Protein AF-A0A351H639-F1 (afdb_monomer)

Nearest PDB structures (foldseek):
  5xu0-assembly1_C-2  TM=7.897E-01  e=2.933E+00  Streptococcus pneumoniae
  3q84-assembly2_G  TM=7.757E-01  e=4.317E+00  Homo sapiens
  8tsh-assembly1_I  TM=4.003E-01  e=7.109E-01  Caldimonas thermodepolymerans
  7pru-assembly1_B  TM=5.734E-01  e=6.354E+00  Thermochaetoides thermophila DSM 1495
  6djl-assembly1_C  TM=4.102E-01  e=9.974E+00  Homo sapiens

Sequence (68 aa):
MLEENFEEMQWALEELKTNYILLKAYTSLKEDLKKAYTEKDLKICEKLLRDNAEQFTDCYKDNLKIIL

Radius of gyration: 15.37 Å; Cα contacts (8 Å, |Δi|>4): 33; chains: 1; bounding box: 36×14×43 Å

Mean predicted aligned error: 4.05 Å

Secondary structure (DSSP, 8-state):
-HHHHHHHHHHHHHHHHHHHHHHHHHHHHHHHHHHHS-HHHHHHHHHHHHHHHHHHHHHHHHHHHHH-

Foldseek 3Di:
DLVVLVVQLVVLVVQLVVLVVVVVVCV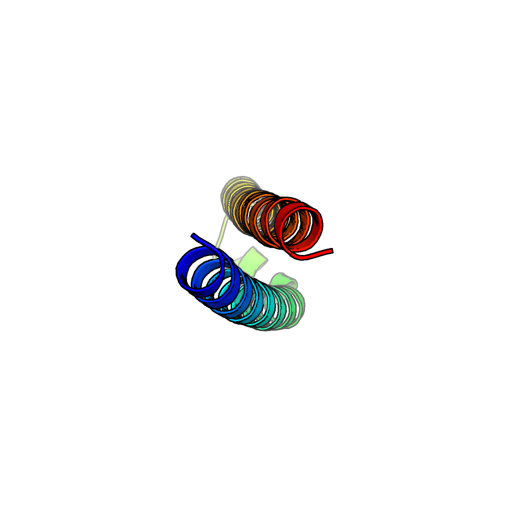VCVVVVVVVDPPVVNVVVVVVSVVSNVVSVVSNVVSVVVND

Structure (mmCIF, N/CA/C/O backbone):
data_AF-A0A351H639-F1
#
_entry.id   AF-A0A351H639-F1
#
loop_
_atom_site.group_PDB
_atom_site.id
_atom_site.type_symbol
_atom_site.label_atom_id
_atom_site.label_alt_id
_atom_site.label_comp_id
_atom_site.label_asym_id
_atom_site.label_entity_id
_atom_site.label_seq_id
_atom_site.pdbx_PDB_ins_code
_atom_site.Cartn_x
_atom_site.Cartn_y
_atom_site.Cartn_z
_atom_site.occupancy
_atom_site.B_iso_or_equiv
_atom_site.auth_seq_id
_atom_site.auth_comp_id
_atom_site.auth_asym_id
_atom_site.auth_atom_id
_atom_site.pdbx_PDB_model_num
ATOM 1 N N . MET A 1 1 ? 23.803 -0.263 -17.148 1.00 71.19 1 MET A N 1
ATOM 2 C CA . MET A 1 1 ? 22.856 0.840 -17.411 1.00 71.19 1 MET A CA 1
ATOM 3 C C . MET A 1 1 ? 21.510 0.295 -17.859 1.00 71.19 1 MET A C 1
ATOM 5 O O . MET A 1 1 ? 20.753 -0.036 -16.976 1.00 71.19 1 MET A O 1
ATOM 9 N N . LEU A 1 2 ? 21.207 0.067 -19.145 1.00 76.69 2 LEU A N 1
ATOM 10 C CA . LEU A 1 2 ? 19.853 -0.368 -19.569 1.00 76.69 2 LEU A CA 1
ATOM 11 C C . LEU A 1 2 ? 19.282 -1.605 -18.839 1.00 76.69 2 LEU A C 1
ATOM 13 O O . LEU A 1 2 ? 18.103 -1.615 -18.502 1.00 76.69 2 LEU A O 1
ATOM 17 N N . GLU A 1 3 ? 20.108 -2.624 -18.588 1.00 77.94 3 GLU A N 1
ATOM 18 C CA . GLU A 1 3 ? 19.712 -3.828 -17.837 1.00 77.94 3 GLU A CA 1
ATOM 19 C C . GLU A 1 3 ? 19.404 -3.511 -16.364 1.00 77.94 3 GLU A C 1
ATOM 21 O O . GLU A 1 3 ? 18.341 -3.874 -15.874 1.00 77.94 3 GLU A O 1
ATOM 26 N N . GLU A 1 4 ? 20.257 -2.720 -15.706 1.00 80.81 4 GLU A N 1
ATOM 27 C CA . GLU A 1 4 ? 20.053 -2.240 -14.328 1.00 80.81 4 GLU A CA 1
ATOM 28 C C . GLU A 1 4 ? 18.769 -1.395 -14.214 1.00 80.81 4 GLU A C 1
ATOM 30 O O . GLU A 1 4 ? 17.970 -1.601 -13.307 1.00 80.81 4 GLU A O 1
ATOM 35 N N . ASN A 1 5 ? 18.501 -0.504 -15.177 1.00 84.38 5 ASN A N 1
ATOM 36 C CA . ASN A 1 5 ? 17.265 0.286 -15.218 1.00 84.38 5 ASN A CA 1
ATOM 37 C C . ASN A 1 5 ? 16.010 -0.599 -15.358 1.00 84.38 5 ASN A C 1
ATOM 39 O O . ASN A 1 5 ? 14.961 -0.292 -14.790 1.00 84.38 5 ASN A O 1
ATOM 43 N N . PHE A 1 6 ? 16.096 -1.696 -16.118 1.00 87.56 6 PHE A N 1
ATOM 44 C CA . PHE A 1 6 ? 14.986 -2.634 -16.283 1.00 87.56 6 PHE A CA 1
ATOM 45 C C . PHE A 1 6 ? 14.743 -3.462 -15.014 1.00 87.56 6 PHE A C 1
ATOM 47 O O . PHE A 1 6 ? 13.591 -3.635 -14.612 1.00 87.56 6 PHE A O 1
ATOM 54 N N . G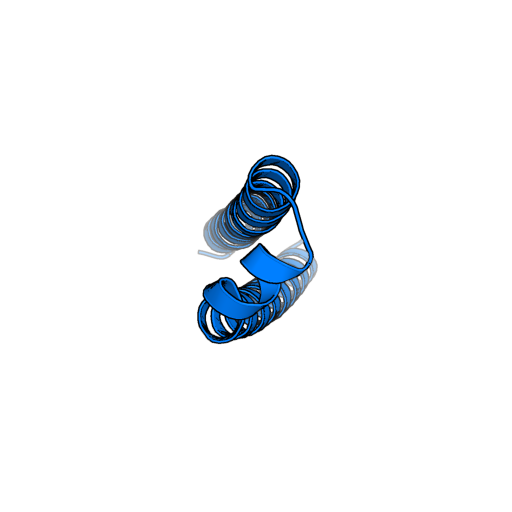LU A 1 7 ? 15.808 -3.920 -14.352 1.00 91.31 7 GLU A N 1
ATOM 55 C CA . GLU A 1 7 ? 15.729 -4.587 -13.048 1.00 91.31 7 GLU A CA 1
ATOM 56 C C . GLU A 1 7 ? 15.109 -3.670 -11.985 1.00 91.31 7 GLU A C 1
ATOM 58 O O . GLU A 1 7 ? 14.194 -4.084 -11.268 1.00 91.31 7 GLU A O 1
ATOM 63 N N . GLU A 1 8 ? 15.521 -2.399 -11.931 1.00 90.81 8 GLU A N 1
ATOM 64 C CA . GLU A 1 8 ? 14.940 -1.407 -11.022 1.00 90.81 8 GLU A CA 1
ATOM 65 C C . GLU A 1 8 ? 13.446 -1.177 -11.288 1.00 90.81 8 GLU A C 1
ATOM 67 O O . GLU A 1 8 ? 12.655 -1.092 -10.346 1.00 90.81 8 GLU A O 1
ATOM 72 N N . MET A 1 9 ? 13.018 -1.137 -12.555 1.00 91.69 9 MET A N 1
ATOM 73 C CA . MET A 1 9 ? 11.593 -1.039 -12.896 1.00 91.69 9 MET A CA 1
ATOM 74 C C . MET A 1 9 ? 10.798 -2.264 -12.457 1.00 91.69 9 MET A C 1
ATOM 76 O O . MET A 1 9 ? 9.681 -2.118 -11.956 1.00 91.69 9 MET A O 1
ATOM 80 N N . GLN A 1 10 ? 11.339 -3.468 -12.660 1.00 93.88 10 GLN A N 1
ATOM 81 C CA . GLN A 1 10 ? 10.685 -4.701 -12.224 1.00 93.88 10 GLN A CA 1
ATOM 82 C C . GLN A 1 10 ? 10.538 -4.734 -10.705 1.00 93.88 10 GLN A C 1
ATOM 84 O O . GLN A 1 10 ? 9.460 -5.049 -10.199 1.00 93.88 10 GLN A O 1
ATOM 89 N N . TRP A 1 11 ? 11.592 -4.349 -9.985 1.00 94.69 11 TRP A N 1
ATOM 90 C CA . TRP A 1 11 ? 11.549 -4.244 -8.535 1.00 94.69 11 TRP A CA 1
ATOM 91 C C . TRP A 1 11 ? 10.503 -3.223 -8.073 1.00 94.69 11 TRP A C 1
ATOM 93 O O . TRP A 1 11 ? 9.617 -3.568 -7.290 1.00 94.69 11 TRP A O 1
ATOM 103 N N . ALA A 1 12 ? 10.518 -2.006 -8.626 1.00 93.62 12 ALA A N 1
ATOM 104 C CA . ALA A 1 12 ? 9.536 -0.974 -8.299 1.00 93.62 12 ALA A CA 1
ATOM 105 C C . ALA A 1 12 ? 8.090 -1.437 -8.562 1.00 93.62 12 ALA A C 1
ATOM 107 O O . ALA A 1 12 ? 7.185 -1.142 -7.779 1.00 93.62 12 ALA A O 1
ATOM 108 N N . LEU A 1 13 ? 7.859 -2.203 -9.633 1.00 94.19 13 LEU A N 1
ATOM 109 C CA . LEU A 1 13 ? 6.541 -2.743 -9.957 1.00 94.19 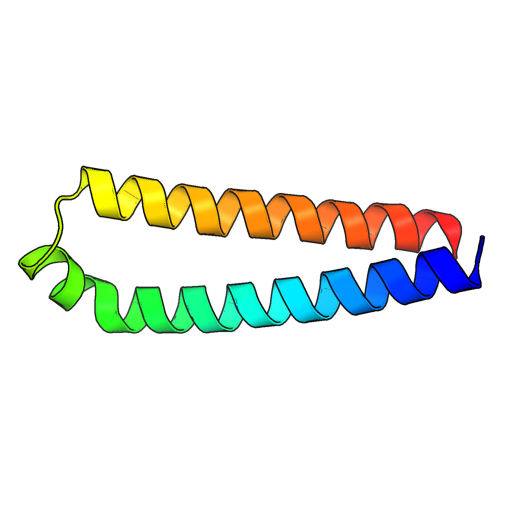13 LEU A CA 1
ATOM 110 C C . LEU A 1 13 ? 6.056 -3.778 -8.926 1.00 94.19 13 LEU A C 1
ATOM 112 O O . LEU A 1 13 ? 4.886 -3.743 -8.530 1.00 94.19 13 LEU A O 1
ATOM 116 N N . GLU A 1 14 ? 6.926 -4.682 -8.469 1.00 96.62 14 GLU A N 1
ATOM 117 C CA . GLU A 1 14 ? 6.573 -5.663 -7.432 1.00 96.62 14 GLU A CA 1
ATOM 118 C C . GLU A 1 14 ? 6.321 -4.997 -6.067 1.00 96.62 14 GLU A C 1
ATOM 120 O O . GLU A 1 14 ? 5.381 -5.372 -5.355 1.00 96.62 14 GLU A O 1
ATOM 125 N N . GLU A 1 15 ? 7.067 -3.944 -5.725 1.00 96.19 15 GLU A N 1
ATOM 126 C CA . GLU A 1 15 ? 6.820 -3.149 -4.513 1.00 96.19 15 GLU A CA 1
ATOM 127 C C . GLU A 1 15 ? 5.475 -2.407 -4.581 1.00 96.19 15 GLU A C 1
ATOM 129 O O . GLU A 1 15 ? 4.689 -2.425 -3.629 1.00 96.19 15 GLU A O 1
ATOM 134 N N . LEU A 1 16 ? 5.131 -1.816 -5.731 1.00 94.62 16 LEU A N 1
ATOM 135 C CA . LEU A 1 16 ? 3.823 -1.182 -5.943 1.00 94.62 16 LEU A CA 1
ATOM 136 C C . LEU A 1 16 ? 2.666 -2.180 -5.817 1.00 94.62 16 LEU A C 1
ATOM 138 O O . LEU A 1 16 ? 1.639 -1.877 -5.202 1.00 94.62 16 LEU A O 1
ATOM 142 N N . LYS A 1 17 ? 2.830 -3.391 -6.353 1.00 95.19 17 LYS A N 1
ATOM 143 C CA . LYS A 1 17 ? 1.849 -4.475 -6.220 1.00 95.19 17 LYS A CA 1
ATOM 144 C C . LYS A 1 17 ? 1.688 -4.918 -4.765 1.00 95.19 17 LYS A C 1
ATOM 146 O O . LYS A 1 17 ? 0.561 -5.132 -4.314 1.00 95.19 17 LYS A O 1
ATOM 151 N N . THR A 1 18 ? 2.784 -4.998 -4.015 1.00 95.44 18 THR A N 1
ATOM 152 C CA . THR A 1 18 ? 2.759 -5.294 -2.576 1.00 95.44 18 THR A CA 1
ATOM 153 C C . THR A 1 18 ? 2.027 -4.199 -1.800 1.00 95.44 18 THR A C 1
ATOM 155 O O . THR A 1 18 ? 1.097 -4.498 -1.046 1.00 95.44 18 THR A O 1
ATOM 158 N N . ASN A 1 19 ? 2.349 -2.926 -2.0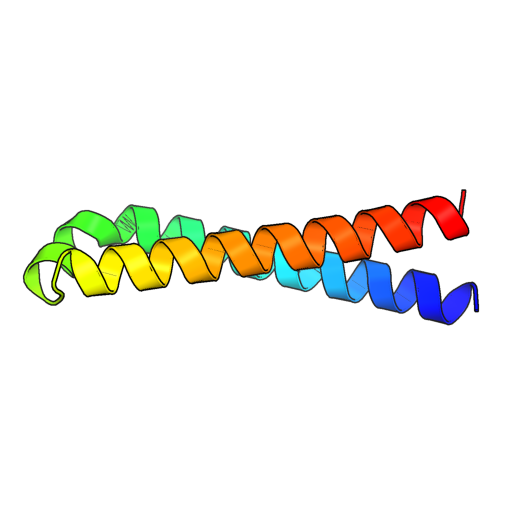52 1.00 93.88 19 ASN A N 1
ATOM 159 C CA . ASN A 1 19 ? 1.653 -1.783 -1.454 1.00 93.88 19 ASN A CA 1
ATOM 160 C C . ASN A 1 19 ? 0.148 -1.799 -1.757 1.00 93.88 19 ASN A C 1
ATOM 162 O O . ASN A 1 19 ? -0.664 -1.545 -0.866 1.00 93.88 19 ASN A O 1
ATOM 166 N N . TYR A 1 20 ? -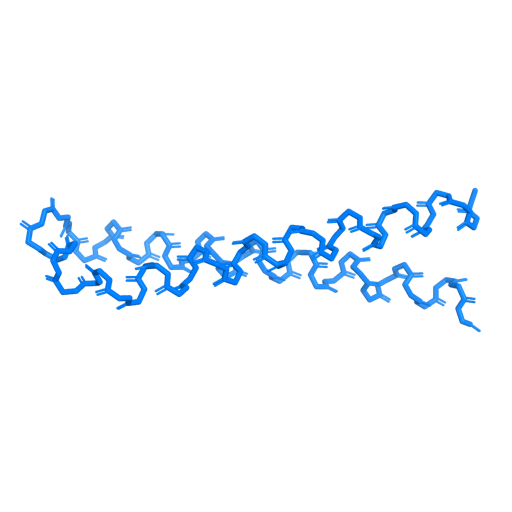0.250 -2.161 -2.981 1.00 92.25 20 TYR A N 1
ATOM 167 C CA . TYR A 1 20 ? -1.660 -2.308 -3.347 1.00 92.25 20 TYR A CA 1
ATOM 168 C C . TYR A 1 20 ? -2.374 -3.389 -2.518 1.00 92.25 20 TYR A C 1
ATOM 170 O O . TYR A 1 20 ? -3.476 -3.157 -2.010 1.00 92.25 20 TYR A O 1
ATOM 178 N N . ILE A 1 21 ? -1.752 -4.559 -2.342 1.00 95.56 21 ILE A N 1
ATOM 179 C CA . ILE A 1 21 ? -2.309 -5.649 -1.525 1.00 95.56 21 ILE A CA 1
ATOM 180 C C . ILE A 1 21 ? -2.462 -5.201 -0.066 1.00 95.56 21 ILE A C 1
ATOM 182 O O . ILE A 1 21 ? -3.526 -5.400 0.528 1.00 95.56 21 ILE A O 1
ATOM 186 N N . LEU A 1 22 ? -1.437 -4.551 0.494 1.00 93.62 22 LEU A N 1
ATOM 187 C CA . LEU A 1 22 ? -1.459 -4.033 1.863 1.00 93.62 22 LEU A CA 1
ATOM 188 C C . LEU A 1 22 ? -2.546 -2.974 2.057 1.00 93.62 22 LEU A C 1
ATOM 190 O O . LEU A 1 22 ? -3.295 -3.042 3.029 1.00 93.62 22 LEU A O 1
ATOM 194 N N . LEU A 1 23 ? -2.695 -2.037 1.118 1.00 92.12 23 LEU A N 1
ATOM 195 C CA . LEU A 1 23 ? -3.743 -1.018 1.167 1.00 92.12 23 LEU A CA 1
ATOM 196 C C . LEU A 1 23 ? -5.143 -1.639 1.115 1.00 92.12 23 LEU A C 1
ATOM 198 O O . LEU A 1 23 ? -6.048 -1.205 1.833 1.00 92.12 23 LEU A O 1
ATOM 202 N N . LYS A 1 24 ? -5.3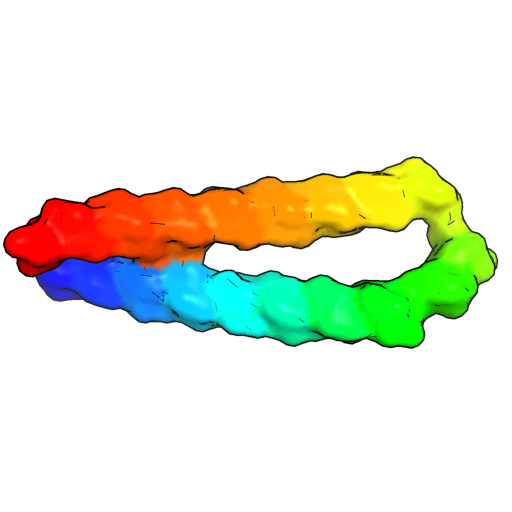33 -2.671 0.287 1.00 93.62 24 LYS A N 1
ATOM 203 C CA . LYS A 1 24 ? -6.604 -3.397 0.198 1.00 93.62 24 LYS A CA 1
ATOM 204 C C . LYS A 1 24 ? -6.931 -4.098 1.517 1.00 93.62 24 LYS A C 1
ATOM 206 O O . LYS A 1 24 ? -8.055 -3.975 2.004 1.00 93.62 24 LYS A O 1
ATOM 211 N N . ALA A 1 25 ? -5.948 -4.771 2.118 1.00 93.81 25 ALA A N 1
ATOM 212 C CA . ALA A 1 25 ? -6.095 -5.403 3.426 1.00 93.81 25 ALA A CA 1
ATOM 213 C C . ALA A 1 25 ? -6.400 -4.368 4.522 1.00 93.81 25 ALA A C 1
ATOM 215 O O . ALA A 1 25 ? -7.390 -4.511 5.240 1.00 93.81 25 ALA A O 1
ATOM 216 N N . TYR A 1 26 ? -5.625 -3.280 4.588 1.00 92.44 26 TYR A N 1
ATOM 217 C CA . TYR A 1 26 ? -5.855 -2.169 5.513 1.00 92.44 26 TYR A CA 1
ATOM 218 C C . TYR A 1 26 ? -7.281 -1.627 5.396 1.00 92.44 26 TYR A C 1
ATOM 220 O O . TYR A 1 26 ? -7.984 -1.514 6.395 1.00 92.44 26 TYR A O 1
ATOM 228 N N . THR A 1 27 ? -7.740 -1.361 4.172 1.00 91.31 27 THR A N 1
ATOM 229 C CA . THR A 1 27 ? -9.087 -0.836 3.918 1.00 91.31 27 THR A CA 1
ATOM 230 C C . THR A 1 27 ? -10.172 -1.806 4.387 1.00 91.31 27 THR A C 1
ATOM 232 O O . THR A 1 27 ? -11.146 -1.372 4.997 1.00 91.31 27 THR A O 1
ATOM 235 N N . SER A 1 28 ? -9.992 -3.114 4.168 1.00 95.25 28 SER A N 1
ATOM 236 C CA . SER A 1 28 ? -10.948 -4.133 4.628 1.00 95.25 28 SER A CA 1
ATOM 237 C C . SER A 1 28 ? -11.009 -4.285 6.150 1.00 95.25 28 SER A C 1
ATOM 239 O O . SER A 1 28 ? -12.055 -4.640 6.682 1.00 95.25 28 SER A O 1
ATOM 241 N N . LEU A 1 29 ? -9.909 -3.990 6.849 1.00 93.94 29 LEU A N 1
ATOM 242 C CA . LEU A 1 29 ? -9.784 -4.156 8.299 1.00 93.94 29 LEU A CA 1
ATOM 243 C C . LEU A 1 29 ? -9.873 -2.833 9.068 1.00 93.94 29 LEU A C 1
ATOM 245 O O . LEU A 1 29 ? -9.802 -2.837 10.294 1.00 93.94 29 LEU A O 1
ATOM 249 N N . LYS A 1 30 ? -10.030 -1.692 8.386 1.00 90.31 30 LYS A N 1
ATOM 250 C CA . LYS A 1 30 ? -9.881 -0.355 8.981 1.00 90.31 30 LYS A CA 1
ATOM 251 C C . LYS A 1 30 ? -10.770 -0.137 10.205 1.00 90.31 30 LYS A C 1
ATOM 253 O O . LYS A 1 30 ? -10.302 0.399 11.205 1.00 90.31 30 LYS A O 1
ATOM 258 N N . GLU A 1 31 ? -12.030 -0.560 10.147 1.00 92.50 31 GLU A N 1
ATOM 259 C CA . GLU A 1 31 ? -12.965 -0.393 11.269 1.00 92.50 31 GLU A CA 1
ATOM 260 C C . GLU A 1 31 ? -12.619 -1.277 12.474 1.00 92.50 31 GLU A C 1
ATOM 262 O O . GLU A 1 31 ? -12.814 -0.860 13.615 1.00 92.50 31 GLU A O 1
ATOM 267 N N . ASP A 1 32 ? -12.046 -2.461 12.252 1.00 94.56 32 ASP A N 1
ATOM 268 C CA . ASP A 1 32 ? -11.554 -3.309 13.340 1.00 94.56 32 ASP A CA 1
ATOM 269 C C . ASP A 1 32 ? -10.240 -2.776 13.915 1.00 94.56 32 ASP A C 1
ATOM 271 O O . ASP A 1 32 ? -10.061 -2.750 15.132 1.00 94.56 32 ASP A O 1
ATOM 275 N N . LEU A 1 33 ? -9.356 -2.246 13.067 1.00 92.75 33 LEU A N 1
ATOM 276 C CA . LEU A 1 33 ? -8.113 -1.607 13.498 1.00 92.75 33 LEU A CA 1
ATOM 277 C C . LEU A 1 33 ? -8.373 -0.371 14.372 1.00 92.75 33 LEU A C 1
ATOM 279 O O . LEU A 1 33 ? -7.639 -0.154 15.332 1.00 92.75 33 LEU A O 1
ATOM 283 N N . LYS A 1 34 ? -9.449 0.393 14.133 1.00 94.00 34 LYS A N 1
ATOM 284 C CA . LYS A 1 34 ? -9.857 1.508 15.014 1.00 94.00 34 LYS A CA 1
ATOM 285 C C . LYS A 1 34 ? -10.193 1.080 16.445 1.00 94.00 34 LYS A C 1
ATOM 287 O O . LYS A 1 34 ? -10.174 1.919 17.339 1.00 94.00 34 LYS A O 1
ATOM 292 N N . LYS A 1 35 ? -10.516 -0.198 16.679 1.00 94.88 35 LYS A N 1
ATOM 293 C CA . LYS A 1 35 ? -10.773 -0.728 18.030 1.00 94.88 35 LYS A CA 1
ATOM 294 C C . LYS A 1 35 ? -9.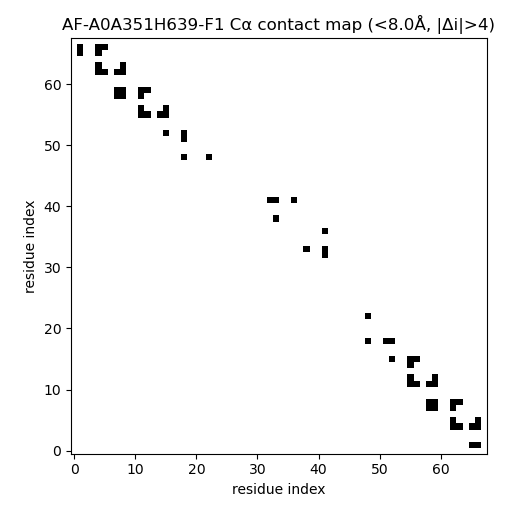475 -1.008 18.791 1.00 94.88 35 LYS A C 1
ATOM 296 O O . LYS A 1 35 ? -9.486 -1.007 20.016 1.00 94.88 35 LYS A O 1
ATOM 301 N N . ALA A 1 36 ? -8.384 -1.271 18.071 1.00 93.88 36 ALA A N 1
ATOM 302 C CA . ALA A 1 36 ? -7.097 -1.674 18.635 1.00 93.88 36 ALA A CA 1
ATOM 303 C C . ALA A 1 36 ? -6.041 -0.555 18.624 1.00 93.88 36 ALA A C 1
ATOM 305 O O . ALA A 1 36 ? -5.117 -0.584 19.433 1.00 93.88 36 ALA A O 1
ATOM 306 N N . TYR A 1 37 ? -6.175 0.427 17.729 1.00 94.62 37 TYR A N 1
ATOM 307 C CA . TYR A 1 37 ? -5.176 1.466 17.482 1.00 94.62 37 TYR A CA 1
ATOM 308 C C . TYR A 1 37 ? -5.775 2.867 17.549 1.00 94.62 37 TYR A C 1
ATOM 310 O O . TYR A 1 37 ? -6.958 3.076 17.271 1.00 94.62 37 TYR A O 1
ATOM 318 N N . THR A 1 38 ? -4.938 3.852 17.881 1.00 95.12 38 THR A N 1
ATOM 319 C CA . THR A 1 38 ? -5.373 5.249 17.894 1.00 95.12 38 THR A CA 1
ATOM 320 C C . THR A 1 38 ? -5.496 5.797 16.473 1.00 95.12 38 THR A C 1
ATOM 322 O O . THR A 1 38 ? -4.843 5.333 15.537 1.00 95.12 38 THR A O 1
ATOM 325 N N . GLU A 1 39 ? -6.285 6.858 16.300 1.00 93.81 39 GLU A N 1
ATOM 326 C CA . GLU A 1 39 ? -6.376 7.558 15.013 1.00 93.81 39 GLU A CA 1
ATOM 327 C C . GLU A 1 39 ? -5.006 8.070 14.533 1.00 93.81 39 GLU A C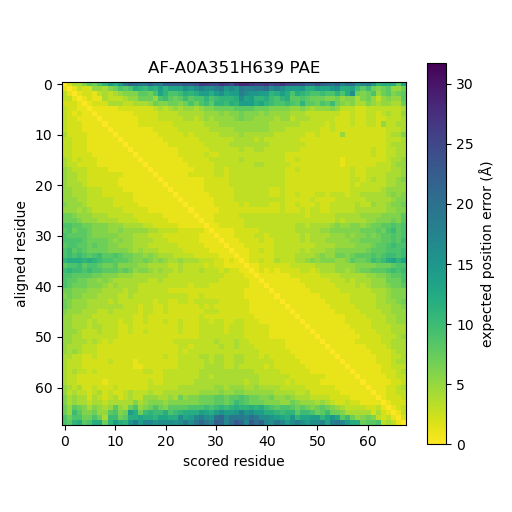 1
ATOM 329 O O . GLU A 1 39 ? -4.728 8.088 13.334 1.00 93.81 39 GLU A O 1
ATOM 334 N N . LYS A 1 40 ? -4.125 8.452 15.468 1.00 95.75 40 LYS A N 1
ATOM 335 C CA . LYS A 1 40 ? -2.758 8.878 15.158 1.00 95.75 40 LYS A CA 1
ATOM 336 C C . LYS A 1 40 ? -1.949 7.737 14.541 1.00 95.75 40 LYS A C 1
ATOM 338 O O . LYS A 1 40 ? -1.295 7.960 13.526 1.00 95.75 40 LYS A O 1
ATOM 343 N N . ASP A 1 41 ? -2.016 6.540 15.116 1.00 92.94 41 ASP A N 1
ATOM 344 C CA . ASP A 1 41 ? -1.293 5.368 14.606 1.00 92.94 41 ASP A CA 1
ATOM 345 C C . ASP A 1 41 ? -1.781 4.999 13.202 1.00 92.94 41 ASP A C 1
ATOM 347 O O . ASP A 1 41 ? -0.983 4.796 12.289 1.00 92.94 41 ASP A O 1
ATOM 351 N N . LEU A 1 42 ? -3.101 5.022 12.997 1.00 93.44 42 LEU A N 1
ATOM 352 C CA . LEU A 1 42 ? -3.708 4.764 11.693 1.00 93.44 42 LEU A CA 1
ATOM 353 C C . LEU A 1 42 ? -3.266 5.787 10.640 1.00 93.44 42 LEU A C 1
ATOM 355 O O . LEU A 1 42 ? -2.913 5.396 9.530 1.00 93.44 42 LEU A O 1
ATOM 359 N N . LYS A 1 43 ? -3.215 7.077 10.991 1.00 93.75 43 LYS A N 1
ATOM 360 C CA . LYS A 1 43 ? -2.713 8.138 10.101 1.00 93.75 43 LYS A CA 1
ATOM 361 C C . LYS A 1 43 ? -1.236 7.962 9.752 1.00 93.75 43 LYS A C 1
ATOM 363 O O . LYS A 1 43 ? -0.845 8.247 8.622 1.00 93.75 43 LYS A O 1
ATOM 368 N N . ILE A 1 44 ? -0.416 7.492 10.695 1.00 94.25 44 ILE A N 1
ATOM 369 C CA . ILE A 1 44 ? 0.995 7.173 10.434 1.00 94.25 44 ILE A CA 1
ATOM 370 C C . ILE A 1 44 ? 1.093 6.017 9.432 1.00 94.25 44 ILE A C 1
ATOM 372 O O . ILE A 1 44 ? 1.821 6.141 8.451 1.00 94.25 44 ILE A O 1
ATOM 376 N N . CYS A 1 45 ? 0.323 4.940 9.614 1.00 91.94 45 CYS A N 1
ATOM 377 C CA . CYS A 1 45 ? 0.281 3.831 8.656 1.00 91.94 45 CYS A CA 1
ATOM 378 C C . CYS A 1 45 ? -0.177 4.278 7.259 1.00 91.94 45 CYS A C 1
ATOM 380 O O . CYS A 1 45 ? 0.459 3.933 6.266 1.00 91.94 45 CYS A O 1
ATOM 382 N N . GLU A 1 46 ? -1.242 5.080 7.167 1.00 92.94 46 GLU A N 1
ATOM 383 C CA . GLU A 1 46 ? -1.725 5.626 5.891 1.00 92.94 46 GLU A CA 1
ATOM 384 C C . GLU A 1 46 ? -0.679 6.519 5.210 1.00 92.94 46 GLU A C 1
ATOM 386 O O . GLU A 1 46 ? -0.558 6.512 3.986 1.00 92.94 46 GLU A O 1
ATOM 391 N N . LYS A 1 47 ? 0.085 7.296 5.988 1.00 95.06 47 LYS A N 1
ATOM 392 C CA . LYS A 1 47 ? 1.199 8.093 5.469 1.00 95.06 47 LYS A CA 1
ATOM 393 C C . LYS A 1 47 ? 2.314 7.200 4.926 1.00 95.06 47 LYS A C 1
ATOM 395 O O . LYS A 1 47 ? 2.718 7.407 3.795 1.00 95.06 47 LYS A O 1
ATOM 400 N N . LEU A 1 48 ? 2.744 6.182 5.672 1.00 93.75 48 LEU A N 1
ATOM 401 C CA . LEU A 1 48 ? 3.797 5.259 5.229 1.00 93.75 48 LEU A CA 1
ATOM 402 C C . LEU A 1 48 ? 3.428 4.526 3.931 1.00 93.75 48 LEU A C 1
ATOM 404 O O . LEU A 1 48 ? 4.250 4.437 3.027 1.00 93.75 48 LEU A O 1
ATOM 408 N N . LEU A 1 49 ? 2.185 4.045 3.813 1.00 92.88 49 LEU A N 1
ATOM 409 C CA . LEU A 1 49 ? 1.708 3.391 2.588 1.00 92.88 49 LEU A CA 1
ATOM 410 C C . LEU A 1 49 ? 1.725 4.339 1.382 1.00 92.88 49 LEU A C 1
ATOM 412 O O . LEU A 1 49 ? 2.100 3.928 0.286 1.00 92.88 49 LEU A O 1
ATOM 416 N N . ARG A 1 50 ? 1.326 5.601 1.582 1.00 93.75 50 ARG A N 1
ATOM 417 C CA . ARG A 1 50 ? 1.349 6.630 0.535 1.00 93.75 50 ARG A CA 1
ATOM 418 C C . ARG A 1 50 ? 2.776 6.985 0.132 1.00 93.75 50 ARG A C 1
ATOM 420 O O . ARG A 1 50 ? 3.072 6.939 -1.054 1.00 93.75 50 ARG A O 1
ATOM 427 N N . ASP A 1 51 ? 3.632 7.293 1.103 1.00 95.56 51 ASP A N 1
ATOM 428 C CA . ASP A 1 51 ? 5.018 7.705 0.866 1.00 95.56 51 ASP A CA 1
ATOM 429 C C . ASP A 1 51 ? 5.775 6.602 0.096 1.00 95.56 51 ASP A C 1
ATOM 431 O O . ASP A 1 51 ? 6.449 6.885 -0.893 1.00 95.56 51 ASP A O 1
ATOM 435 N N . ASN A 1 52 ? 5.583 5.329 0.474 1.00 93.69 52 ASN A N 1
ATOM 436 C CA . ASN A 1 52 ? 6.152 4.193 -0.258 1.00 93.69 52 ASN A CA 1
ATOM 437 C C . ASN A 1 52 ? 5.611 4.103 -1.692 1.00 93.69 52 ASN A C 1
ATOM 439 O O . ASN A 1 52 ? 6.377 3.911 -2.635 1.00 93.69 52 ASN A O 1
ATOM 443 N N . ALA A 1 53 ? 4.295 4.230 -1.880 1.00 93.75 53 ALA A N 1
ATOM 444 C CA . ALA A 1 53 ? 3.699 4.159 -3.211 1.00 93.75 53 ALA A CA 1
ATOM 445 C C . ALA A 1 53 ? 4.194 5.291 -4.128 1.00 93.75 53 ALA A C 1
ATOM 447 O O . ALA A 1 53 ? 4.444 5.045 -5.308 1.00 93.75 53 ALA A O 1
ATOM 448 N N . GLU A 1 54 ? 4.366 6.505 -3.601 1.00 95.19 54 GLU A N 1
ATOM 449 C CA . GLU A 1 54 ? 4.943 7.639 -4.331 1.00 95.19 54 GLU A CA 1
ATOM 450 C C . GLU A 1 54 ? 6.394 7.349 -4.728 1.00 95.19 54 GLU A C 1
ATOM 452 O O . GLU A 1 54 ? 6.714 7.393 -5.916 1.00 95.19 54 GLU A O 1
ATOM 457 N N . GLN A 1 55 ? 7.233 6.926 -3.776 1.00 95.62 55 GLN A N 1
ATOM 458 C CA . GLN A 1 55 ? 8.641 6.615 -4.029 1.00 95.62 55 GLN A CA 1
ATOM 459 C C . GLN A 1 55 ? 8.825 5.577 -5.146 1.00 95.62 55 GLN A C 1
ATOM 461 O O . GLN A 1 55 ? 9.615 5.786 -6.068 1.00 95.62 55 GLN A O 1
ATOM 466 N N . PHE A 1 56 ? 8.094 4.461 -5.093 1.00 93.94 56 PHE A N 1
ATOM 467 C CA . PHE A 1 56 ? 8.226 3.413 -6.108 1.00 93.94 56 PHE A CA 1
ATOM 468 C C . PHE A 1 56 ? 7.583 3.796 -7.443 1.00 93.94 56 PHE A C 1
ATOM 470 O O . PHE A 1 56 ? 8.062 3.382 -8.498 1.00 93.94 56 PHE A O 1
ATOM 477 N N . THR A 1 57 ? 6.542 4.632 -7.429 1.00 93.38 57 THR A N 1
ATOM 478 C CA . THR A 1 57 ? 5.980 5.194 -8.664 1.00 93.38 57 THR A CA 1
ATOM 479 C C . THR A 1 57 ? 6.997 6.083 -9.372 1.00 93.38 57 THR A C 1
ATOM 481 O O . THR A 1 57 ? 7.134 6.001 -10.594 1.00 93.38 57 THR A O 1
ATOM 484 N N . ASP A 1 58 ? 7.710 6.919 -8.622 1.00 94.25 58 ASP A N 1
ATOM 485 C CA . ASP A 1 58 ? 8.729 7.806 -9.175 1.00 94.25 58 ASP A CA 1
ATOM 486 C C . ASP A 1 58 ? 9.937 7.010 -9.679 1.00 94.25 58 ASP A C 1
ATOM 488 O O . ASP A 1 58 ?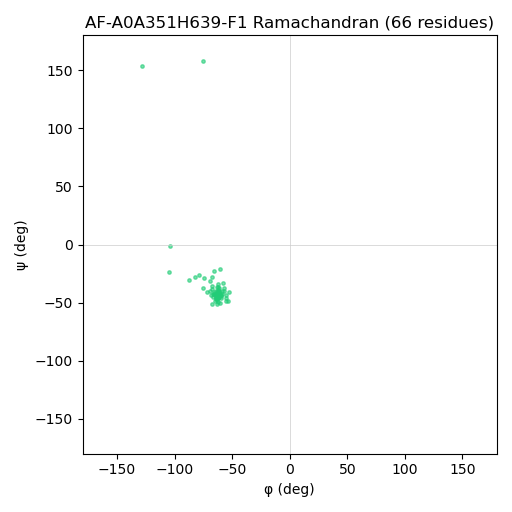 10.346 7.205 -10.821 1.00 94.25 58 ASP A O 1
ATOM 492 N N . CYS A 1 59 ? 10.404 6.012 -8.917 1.00 92.00 59 CYS A N 1
ATOM 493 C CA . CYS A 1 59 ? 11.452 5.082 -9.355 1.00 92.00 59 CYS A CA 1
ATOM 494 C C . CYS A 1 59 ? 11.099 4.387 -10.682 1.00 92.00 59 CYS A C 1
ATOM 496 O O . CYS A 1 59 ? 11.913 4.357 -11.608 1.00 92.00 59 CYS A O 1
ATOM 498 N N . TYR A 1 60 ? 9.866 3.886 -10.814 1.00 90.69 60 TYR A N 1
ATOM 499 C CA . TYR A 1 60 ? 9.406 3.262 -12.053 1.00 90.69 60 TYR A CA 1
ATOM 500 C C . TYR A 1 60 ? 9.388 4.257 -13.222 1.00 90.69 60 TYR A C 1
ATOM 502 O O . TYR A 1 60 ? 9.860 3.950 -14.316 1.00 90.69 60 TYR A O 1
ATOM 510 N N . LYS A 1 61 ? 8.845 5.464 -13.009 1.00 91.38 61 LYS A N 1
ATOM 511 C CA . LYS A 1 61 ? 8.742 6.495 -14.054 1.00 91.38 61 LYS A CA 1
ATOM 512 C C . LYS A 1 61 ? 10.102 7.006 -14.505 1.00 91.38 61 LYS A C 1
ATOM 514 O O . LYS A 1 61 ? 10.276 7.248 -15.697 1.00 91.38 61 LYS A O 1
ATOM 519 N N . ASP A 1 62 ? 11.029 7.218 -13.582 1.00 91.69 62 ASP A N 1
ATOM 520 C CA . ASP A 1 62 ? 12.347 7.755 -13.907 1.00 91.69 62 ASP A CA 1
ATOM 521 C C . ASP A 1 62 ? 13.178 6.743 -14.686 1.00 91.69 62 ASP A C 1
ATOM 523 O O . ASP A 1 62 ? 13.773 7.106 -15.699 1.00 91.69 62 ASP A O 1
ATOM 527 N N . ASN A 1 63 ? 13.103 5.464 -14.319 1.00 86.12 63 ASN A N 1
ATOM 528 C CA . ASN A 1 63 ? 13.724 4.408 -15.106 1.00 86.12 63 ASN A CA 1
ATOM 529 C C . ASN A 1 63 ? 13.048 4.211 -16.472 1.00 86.12 63 ASN A C 1
ATOM 531 O O . ASN A 1 63 ? 13.741 4.064 -17.476 1.00 86.12 63 ASN A O 1
ATOM 535 N N . LEU A 1 64 ? 11.717 4.317 -16.562 1.00 86.06 64 LEU A N 1
ATOM 536 C CA . LEU A 1 64 ? 11.005 4.226 -17.841 1.00 86.06 64 LEU A CA 1
ATOM 537 C C . LEU A 1 64 ? 11.462 5.302 -18.844 1.00 86.06 64 LEU A C 1
ATOM 539 O O . LEU A 1 64 ? 11.612 5.004 -20.026 1.00 86.06 64 LEU A O 1
ATOM 543 N N . LYS A 1 65 ? 11.710 6.537 -18.385 1.00 85.81 65 LYS A N 1
ATOM 544 C CA . LYS A 1 65 ? 12.208 7.641 -19.233 1.00 85.81 65 LYS A CA 1
ATOM 545 C C . LYS A 1 65 ? 13.623 7.412 -19.769 1.00 85.81 65 LYS A C 1
ATOM 547 O O . LYS A 1 65 ? 14.000 8.071 -20.726 1.00 85.81 65 LYS A O 1
ATOM 552 N N . ILE A 1 66 ? 14.422 6.569 -19.116 1.00 80.38 66 ILE A N 1
ATOM 553 C CA . ILE A 1 66 ? 15.793 6.255 -19.546 1.00 80.38 66 ILE A CA 1
ATOM 554 C C . ILE A 1 66 ? 15.777 5.179 -20.641 1.00 80.38 66 ILE A C 1
ATOM 556 O O . ILE A 1 66 ? 16.676 5.136 -21.478 1.00 80.38 66 ILE A O 1
ATOM 560 N N . ILE A 1 67 ? 14.755 4.316 -20.634 1.00 71.88 67 ILE A N 1
ATOM 561 C CA . ILE A 1 67 ? 14.607 3.208 -21.584 1.00 71.88 67 ILE A CA 1
ATOM 562 C C . ILE A 1 67 ? 13.883 3.635 -22.878 1.00 71.88 67 ILE A C 1
ATOM 564 O O . ILE A 1 67 ? 14.158 3.054 -23.930 1.00 71.88 67 ILE A O 1
ATOM 568 N N . LEU A 1 68 ? 12.965 4.611 -22.813 1.00 70.19 68 LEU A N 1
ATOM 569 C CA . LEU A 1 68 ? 12.199 5.146 -23.957 1.00 70.19 68 LEU A CA 1
ATOM 570 C C . LEU A 1 68 ? 12.913 6.302 -24.669 1.00 70.19 68 LEU A C 1
ATOM 572 O O . LEU A 1 68 ? 12.867 6.315 -25.921 1.00 70.19 68 LEU A O 1
#

pLDDT: mean 91.22, std 5.97, range [70.19, 96.62]

Solvent-accessible surface area (backbone atoms only — not comparable to full-atom values): 3712 Å² total; per-residue (Å²): 103,77,67,57,39,50,52,49,30,53,50,25,50,53,53,44,52,49,49,50,53,50,53,51,51,48,65,76,42,43,77,63,46,59,76,79,44,54,72,67,57,53,51,50,52,55,46,53,55,48,55,51,46,50,53,30,50,50,50,28,52,57,33,49,64,74,75,107